Protein AF-A0A2G2VJM9-F1 (afdb_monomer)

Solvent-accessible surface area (backbone atoms only — not comparable to full-atom values): 10563 Å² total; per-residue (Å²): 134,64,78,69,59,60,57,56,51,43,74,74,66,73,58,93,76,82,76,82,88,81,82,68,81,81,69,83,77,77,74,78,86,70,93,81,87,87,82,82,76,83,79,84,82,88,81,88,81,90,80,93,76,96,69,87,82,81,70,97,69,72,61,63,49,58,53,46,23,53,50,44,25,54,51,41,47,51,48,35,57,51,55,64,32,68,66,52,46,50,55,51,52,53,51,53,46,57,51,22,70,69,40,94,67,60,34,66,61,43,41,52,47,48,71,59,45,53,63,51,49,48,59,55,50,60,67,60,48,32,64,62,51,25,40,76,66,32,41,38,69,103,59,68,45,71,43,58,84,67,71,55,75,78,82,72,83,62,77,81,81,86,123

Secondary structure (DSSP, 8-state):
--HHHHHHHHHHH-------S--------------------------------------S-SHHHHHHHHHHHHHHHHHHHHHT-HHHHHHHHHHHHHHHHH-SS-HHHHHHHHHHHHHHHHHHHTT--HHHHHHHTTSSSSS--HHHHTT------S-----

Organism: Capsicum baccatum (NCBI:txid33114)

Mean predicted aligned error: 17.93 Å

InterPro domains:
  IPR007856 Saposin-like type B, region 1 [PF05184] (68-102)
  IPR008138 Saposin B type, region 2 [PF03489] (108-140)
  IPR008139 Saposin B type domain [PS50015] (65-144)
  IPR008139 Saposin B type domain [SM00741] (67-140)
  IPR011001 Saposin-like [SSF47862] (67-141)
  IPR051428 Sphingolipid Activators and Surfactant Proteins [PTHR11480] (47-141)

Foldseek 3Di:
DDPVVVVVCCVPPVDPDDDDPPDDPPDPPPPDDDDDDDDDDDDDDDDDDDDDDDDDDDDPPPPPLVVLLVVQLVVLVVVLVCLLDPVSLVVVLVVQLVVLVPDPPCSVVSNVCSVPVSVVVSVVSNVDHSNVVCVVQQSHDPDRPVCVVVVNRDCPVDDPPPD

Sequence (163 aa):
MDSRLCLATFFILGYSWCCTARDLPAGNLIVSQTEDDNVSALQMNNNLEEGRQDHRPTVEEVDVNEKLCTLCEEYTARAVKYMANNKTQTEIIELLHKSCLKMRFYKQECTILVDLYAPLFFVEINKMGPEEFCEEFGFCGLGITSHVLSGKIELQFMPPTSY

Radius of gyration: 24.18 Å; Cα contacts (8 Å, |Δi|>4): 73; chains: 1; bounding box: 55×51×52 Å

Structure (mmCIF, N/CA/C/O backbone):
data_AF-A0A2G2VJM9-F1
#
_entry.id   AF-A0A2G2VJM9-F1
#
loop_
_atom_site.group_PDB
_atom_site.id
_atom_site.type_symbol
_atom_site.label_atom_id
_atom_site.label_alt_id
_atom_site.label_comp_id
_atom_site.label_asym_id
_atom_site.label_entity_id
_atom_site.label_seq_id
_atom_site.pdbx_PDB_ins_code
_atom_site.Cartn_x
_atom_site.Cartn_y
_atom_site.Cartn_z
_atom_site.o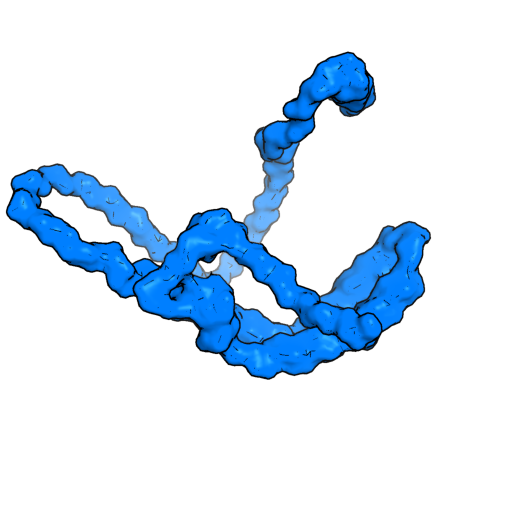ccupancy
_atom_site.B_iso_or_equiv
_atom_site.aut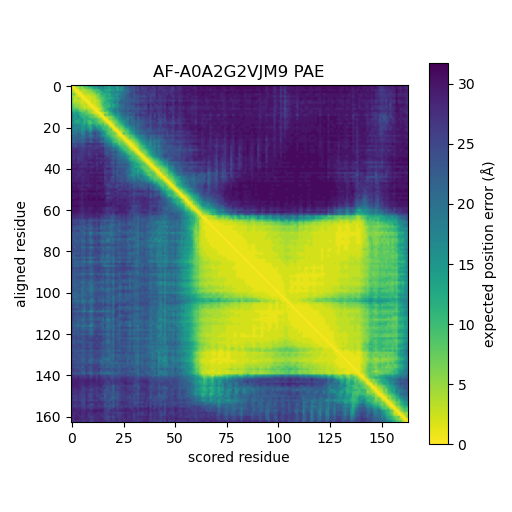h_seq_id
_atom_site.auth_comp_id
_atom_site.auth_asym_id
_atom_site.auth_atom_id
_atom_site.pdbx_PDB_model_num
ATOM 1 N N . MET A 1 1 ? -7.057 40.707 9.230 1.00 43.31 1 MET A N 1
ATOM 2 C CA . MET A 1 1 ? -8.274 40.970 8.434 1.00 43.31 1 MET A CA 1
ATOM 3 C C . MET A 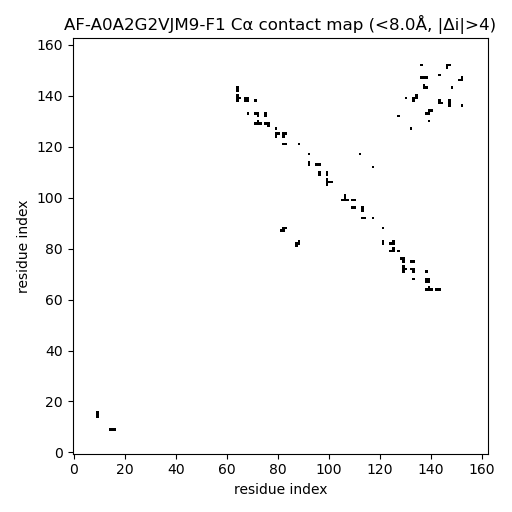1 1 ? -9.096 39.697 8.425 1.00 43.31 1 MET A C 1
ATOM 5 O O . MET A 1 1 ? -8.637 38.687 7.912 1.00 43.31 1 MET A O 1
ATOM 9 N N . ASP A 1 2 ? -10.226 39.726 9.126 1.00 45.19 2 ASP A N 1
ATOM 10 C CA . ASP A 1 2 ? -11.026 38.566 9.520 1.00 45.19 2 ASP A CA 1
ATOM 11 C C . ASP A 1 2 ? -11.606 37.752 8.356 1.00 45.19 2 ASP A C 1
ATOM 13 O O . ASP A 1 2 ? -12.249 38.288 7.456 1.00 45.19 2 ASP A O 1
ATOM 17 N N . SER A 1 3 ? -11.477 36.422 8.455 1.00 50.78 3 SER A N 1
ATOM 18 C CA . SER A 1 3 ? -11.984 35.397 7.518 1.00 50.78 3 SER A CA 1
ATOM 19 C C . SER A 1 3 ? -13.495 35.505 7.224 1.00 50.78 3 SER A C 1
ATOM 21 O O . SER A 1 3 ? -13.996 34.990 6.226 1.00 50.78 3 SER A O 1
ATOM 23 N N . ARG A 1 4 ? -14.231 36.247 8.060 1.00 57.09 4 ARG A N 1
ATOM 24 C CA . ARG A 1 4 ? -15.663 36.524 7.892 1.00 57.09 4 ARG A CA 1
ATOM 25 C C . ARG A 1 4 ? -15.956 37.540 6.787 1.00 57.09 4 ARG A C 1
ATOM 27 O O . ARG A 1 4 ? -17.018 37.461 6.177 1.00 57.09 4 ARG A O 1
ATOM 34 N N . LEU A 1 5 ? -15.018 38.441 6.491 1.00 55.12 5 LEU A N 1
ATOM 35 C CA . LEU A 1 5 ? -15.180 39.436 5.430 1.00 55.12 5 LEU A CA 1
ATOM 36 C C . LEU A 1 5 ? -15.025 38.806 4.035 1.00 55.12 5 LEU A C 1
ATOM 38 O O . LEU A 1 5 ? -15.710 39.213 3.104 1.00 55.12 5 LEU A O 1
ATOM 42 N N . CYS A 1 6 ? -14.202 37.758 3.911 1.00 56.66 6 CYS A N 1
ATOM 43 C CA . CYS A 1 6 ? -13.942 37.078 2.638 1.00 56.66 6 CYS A CA 1
ATOM 44 C C . CYS A 1 6 ? -15.125 36.238 2.135 1.00 56.66 6 CYS A C 1
ATOM 46 O O . CYS A 1 6 ? -15.350 36.155 0.933 1.00 56.66 6 CYS A O 1
ATOM 48 N N . LEU A 1 7 ? -15.910 35.631 3.033 1.00 58.09 7 LEU A N 1
ATOM 49 C CA . LEU A 1 7 ? -17.122 34.908 2.628 1.00 58.09 7 LEU A CA 1
ATOM 50 C C . LEU A 1 7 ? -18.225 35.874 2.182 1.00 58.09 7 LEU A C 1
ATOM 52 O O . LEU A 1 7 ? -18.943 35.589 1.228 1.00 58.09 7 LEU A O 1
ATOM 56 N N . ALA A 1 8 ? -18.333 37.038 2.829 1.00 55.41 8 ALA A N 1
ATOM 57 C CA . ALA A 1 8 ? -19.343 38.037 2.488 1.00 55.41 8 ALA A CA 1
ATOM 58 C C . ALA A 1 8 ? -19.110 38.655 1.098 1.00 55.41 8 ALA A C 1
ATOM 60 O O . ALA A 1 8 ? -20.065 38.887 0.360 1.00 55.41 8 ALA A O 1
ATOM 61 N N . THR A 1 9 ? -17.854 38.875 0.705 1.00 57.66 9 THR A N 1
ATOM 62 C CA . THR A 1 9 ? -17.527 39.408 -0.626 1.00 57.66 9 THR A CA 1
ATOM 63 C C . THR A 1 9 ? -17.729 38.377 -1.738 1.00 57.66 9 THR A C 1
ATOM 65 O O . THR A 1 9 ? -18.139 38.748 -2.838 1.00 57.66 9 THR A O 1
ATOM 68 N N . PHE A 1 10 ? -17.536 37.088 -1.440 1.00 59.53 10 PHE A N 1
ATOM 69 C CA . PHE A 1 10 ? -17.749 35.983 -2.381 1.00 59.53 10 PHE A CA 1
ATOM 70 C C . PHE A 1 10 ? -19.205 35.861 -2.840 1.00 59.53 10 PHE A C 1
ATOM 72 O O . PHE A 1 10 ? -19.476 35.693 -4.027 1.00 59.53 10 PHE A O 1
ATOM 79 N N . PHE A 1 11 ? -20.149 35.983 -1.903 1.00 57.91 11 PHE A N 1
ATOM 80 C CA . PHE A 1 11 ? -21.574 35.870 -2.215 1.00 57.91 11 PHE A CA 1
ATOM 81 C C . PHE A 1 11 ? -22.126 37.091 -2.956 1.00 57.91 11 PHE A C 1
ATOM 83 O O . PHE A 1 11 ? -23.077 36.951 -3.719 1.00 57.91 11 PHE A O 1
ATOM 90 N N . ILE A 1 12 ? -21.550 38.278 -2.743 1.00 62.66 12 ILE A N 1
ATOM 91 C CA . ILE A 1 12 ? -22.117 39.528 -3.265 1.00 62.66 12 ILE A CA 1
ATOM 92 C C . ILE A 1 12 ? -21.609 39.875 -4.663 1.00 62.66 12 ILE A C 1
ATOM 94 O O . ILE A 1 12 ? -22.366 40.444 -5.445 1.00 62.66 12 ILE A O 1
ATOM 98 N N . LEU A 1 13 ? -20.362 39.541 -5.005 1.00 51.69 13 LEU A N 1
ATOM 99 C CA . LEU A 1 13 ? -19.802 39.953 -6.296 1.00 51.69 13 LEU A CA 1
ATOM 100 C C . LEU A 1 13 ? -19.657 38.821 -7.316 1.00 51.69 13 LEU A C 1
ATOM 102 O O . LEU A 1 13 ? -19.303 39.105 -8.453 1.00 51.69 13 LEU A O 1
ATOM 106 N N . GLY A 1 14 ? -19.944 37.562 -6.964 1.00 61.03 14 GLY A N 1
ATOM 107 C CA . GLY A 1 14 ? -19.964 36.454 -7.931 1.00 61.03 14 GLY A CA 1
ATOM 108 C C . GLY A 1 14 ? -18.639 36.209 -8.672 1.00 61.03 14 GLY A C 1
ATOM 109 O O . GLY A 1 14 ? -18.612 35.452 -9.640 1.00 61.03 14 GLY A O 1
ATOM 110 N N . TYR A 1 15 ? -17.536 36.823 -8.236 1.00 59.62 15 TYR A N 1
ATOM 111 C CA . TYR A 1 15 ? -16.212 36.587 -8.794 1.00 59.62 15 TYR A CA 1
ATOM 112 C C . TYR A 1 15 ? -15.573 35.400 -8.082 1.00 59.62 15 TYR A C 1
ATOM 114 O O . 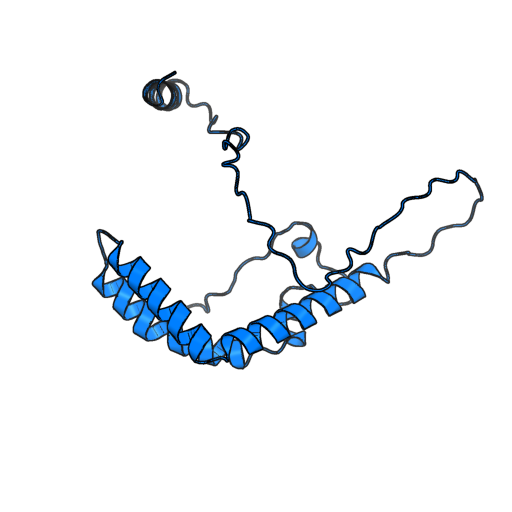TYR A 1 15 ? -15.396 35.396 -6.864 1.00 59.62 15 TYR A O 1
ATOM 122 N N . SER A 1 16 ? -15.203 34.390 -8.867 1.00 64.56 16 SER A N 1
ATOM 123 C CA . SER A 1 16 ? -14.370 33.278 -8.426 1.00 64.56 16 SER A CA 1
ATOM 124 C C . SER A 1 16 ? -12.961 33.783 -8.116 1.00 64.56 16 SER A C 1
ATOM 126 O O . SER A 1 16 ? -12.080 33.744 -8.971 1.00 64.56 16 SER A O 1
ATOM 128 N N . TRP A 1 17 ? -12.736 34.230 -6.886 1.00 63.97 17 TRP A N 1
ATOM 129 C CA . TRP A 1 17 ? -11.396 34.430 -6.342 1.00 63.97 17 TRP A CA 1
ATOM 130 C C . TRP A 1 17 ? -11.281 33.758 -4.985 1.00 63.97 17 TRP A C 1
ATOM 132 O O . TRP A 1 17 ? -11.361 34.413 -3.951 1.00 63.97 17 TRP A O 1
ATOM 142 N N . CYS A 1 18 ? -11.056 32.441 -4.989 1.00 53.16 18 CYS A N 1
ATOM 143 C CA . CYS A 1 18 ? -10.583 31.740 -3.801 1.00 53.16 18 CYS A CA 1
ATOM 144 C C . CYS A 1 18 ? -9.142 31.265 -4.019 1.00 53.16 18 CYS A C 1
ATOM 146 O O . CYS A 1 18 ? -8.896 30.318 -4.758 1.00 53.16 18 CYS A O 1
ATOM 148 N N . CYS A 1 19 ? -8.235 31.978 -3.350 1.00 47.97 19 CYS A N 1
ATOM 149 C CA . CYS A 1 19 ? -6.929 31.555 -2.843 1.00 47.97 19 CYS A CA 1
ATOM 150 C C . CYS A 1 19 ? -5.907 30.982 -3.842 1.00 47.97 19 CYS A C 1
ATOM 152 O O . CYS A 1 19 ? -5.894 29.794 -4.150 1.00 47.97 19 CYS A O 1
ATOM 154 N N . THR A 1 20 ? -4.918 31.804 -4.213 1.00 46.12 20 THR A N 1
ATOM 155 C CA . THR A 1 20 ? -3.585 31.279 -4.533 1.00 46.12 20 THR A CA 1
ATOM 156 C C . THR A 1 20 ? -2.982 30.681 -3.255 1.00 46.12 20 THR A C 1
ATOM 158 O O . THR A 1 20 ? -3.050 31.279 -2.184 1.00 46.12 20 THR A O 1
ATOM 161 N N . ALA A 1 21 ? -2.398 29.486 -3.352 1.00 45.28 21 ALA A N 1
ATOM 162 C CA . ALA A 1 21 ? -1.829 28.713 -2.241 1.00 45.28 21 ALA A CA 1
ATOM 163 C C . ALA A 1 21 ? -0.537 29.313 -1.638 1.00 45.28 21 ALA A C 1
ATOM 165 O O . ALA A 1 21 ? 0.323 28.581 -1.155 1.00 45.28 21 ALA A O 1
ATOM 166 N N . ARG A 1 22 ? -0.344 30.635 -1.717 1.00 52.84 22 ARG A N 1
ATOM 167 C CA . ARG A 1 22 ? 0.962 31.259 -1.477 1.00 52.84 22 ARG A CA 1
ATOM 168 C C . ARG A 1 22 ? 1.217 31.719 -0.041 1.00 52.84 22 ARG A C 1
ATOM 170 O O . ARG A 1 22 ? 2.322 32.160 0.234 1.00 52.84 22 ARG A O 1
ATOM 177 N N . ASP A 1 23 ? 0.270 31.527 0.871 1.00 50.22 23 ASP A N 1
ATOM 178 C CA . ASP A 1 23 ? 0.462 31.829 2.293 1.00 50.22 23 ASP A CA 1
ATOM 179 C C . ASP A 1 23 ? 0.120 30.617 3.167 1.00 50.22 23 ASP A C 1
ATOM 181 O O . ASP A 1 23 ? -0.840 30.613 3.936 1.00 50.22 23 ASP A O 1
ATOM 185 N N . LEU A 1 24 ? 0.930 29.561 3.050 1.00 41.00 24 LEU A N 1
ATOM 186 C CA . LEU A 1 24 ? 1.138 28.643 4.165 1.00 41.00 24 LEU A CA 1
ATOM 187 C C . LEU A 1 24 ? 2.382 29.148 4.912 1.00 41.00 24 LEU A C 1
ATOM 189 O O . LEU A 1 24 ? 3.452 29.199 4.298 1.00 41.00 24 LEU A O 1
ATOM 193 N N . PRO A 1 25 ? 2.303 29.538 6.199 1.00 44.84 25 PRO A N 1
ATOM 194 C CA . PRO A 1 25 ? 3.513 29.763 6.967 1.00 44.84 25 PRO A CA 1
ATOM 195 C C . PRO A 1 25 ? 4.271 28.439 6.989 1.00 44.84 25 PRO A C 1
ATOM 197 O O . PRO A 1 25 ? 3.749 27.427 7.461 1.00 44.84 25 PRO A O 1
ATOM 200 N N . ALA A 1 26 ? 5.486 28.441 6.441 1.00 49.25 26 ALA A N 1
ATOM 201 C CA . ALA A 1 26 ? 6.441 27.375 6.664 1.00 49.25 26 ALA A CA 1
ATOM 202 C C . ALA A 1 26 ? 6.646 27.275 8.180 1.00 49.25 26 ALA A C 1
ATOM 204 O O . ALA A 1 26 ? 7.383 28.053 8.784 1.00 49.25 26 ALA A O 1
ATOM 205 N N . GLY A 1 27 ? 5.921 26.360 8.820 1.00 39.22 27 GLY A N 1
ATOM 206 C CA . GLY A 1 27 ? 6.293 25.890 10.137 1.00 39.22 27 GLY A CA 1
ATOM 207 C C . GLY A 1 27 ? 7.681 25.292 9.987 1.00 39.22 27 GLY A C 1
ATOM 208 O O . GLY A 1 27 ? 7.872 24.405 9.157 1.00 39.22 27 GLY A O 1
ATOM 209 N N . ASN A 1 28 ? 8.650 25.815 10.735 1.00 44.00 28 ASN A N 1
ATOM 210 C CA . ASN A 1 28 ? 9.978 25.227 10.830 1.00 44.00 28 ASN A CA 1
ATOM 211 C C . ASN A 1 28 ? 9.834 23.762 11.259 1.00 44.00 28 ASN A C 1
ATOM 213 O O . ASN A 1 28 ? 9.709 23.471 12.449 1.00 44.00 28 ASN A O 1
ATOM 217 N N . LEU A 1 29 ? 9.877 22.835 10.302 1.00 30.77 29 LEU A N 1
ATOM 218 C CA . LEU A 1 29 ? 10.268 21.468 10.591 1.00 30.77 29 LEU A CA 1
ATOM 219 C C . LEU A 1 29 ? 11.786 21.499 10.732 1.00 30.77 29 LEU A C 1
ATOM 221 O O . LEU A 1 29 ? 12.537 21.366 9.769 1.00 30.77 29 LEU A O 1
ATOM 225 N N . ILE A 1 30 ? 12.231 21.735 11.961 1.00 35.94 30 ILE A N 1
ATOM 226 C CA . ILE A 1 30 ? 13.577 21.377 12.377 1.00 35.94 30 ILE A CA 1
ATOM 227 C C . ILE A 1 30 ? 13.557 19.847 12.435 1.00 35.94 30 ILE A C 1
ATOM 229 O O . ILE A 1 30 ? 13.173 19.258 13.442 1.00 35.94 30 ILE A O 1
ATOM 233 N N . VAL A 1 31 ? 13.867 19.192 11.316 1.00 29.97 31 VAL A N 1
ATOM 234 C CA . VAL A 1 31 ? 14.309 17.800 11.362 1.00 29.97 31 VAL A CA 1
ATOM 235 C C . VAL A 1 31 ? 15.670 17.855 12.036 1.00 29.97 31 VAL A C 1
ATOM 237 O O . VAL A 1 31 ? 16.629 18.369 11.463 1.00 29.97 31 VAL A O 1
ATOM 240 N N . SER A 1 32 ? 15.718 17.428 13.294 1.00 35.75 32 SER A N 1
ATOM 241 C CA . SER A 1 32 ? 16.954 17.277 14.047 1.00 35.75 32 SER A CA 1
ATOM 242 C C . SER A 1 32 ? 17.932 16.440 13.223 1.00 35.75 32 SER A C 1
ATOM 244 O O . SER A 1 32 ? 17.694 15.256 12.994 1.00 35.75 32 SER A O 1
ATOM 246 N N . GLN A 1 33 ? 19.018 17.062 12.766 1.00 40.78 33 GLN A N 1
ATOM 247 C CA . GLN A 1 33 ? 20.222 16.339 12.387 1.00 40.78 33 GLN A CA 1
ATOM 248 C C . GLN A 1 33 ? 20.736 15.638 13.643 1.00 40.78 33 GLN A C 1
ATOM 250 O O . GLN A 1 33 ? 21.138 16.291 14.605 1.00 40.78 33 GLN A O 1
ATOM 255 N N . THR A 1 34 ? 20.706 14.313 13.628 1.00 29.94 34 THR A N 1
ATOM 256 C CA . THR A 1 34 ? 21.634 13.492 14.399 1.00 29.94 34 THR A CA 1
ATOM 257 C C . THR A 1 34 ? 22.379 12.630 13.395 1.00 29.94 34 THR A C 1
ATOM 259 O O . THR A 1 34 ? 21.753 11.995 12.546 1.00 29.94 34 THR A O 1
ATOM 262 N N . GLU A 1 35 ? 23.702 12.718 13.468 1.00 49.47 35 GLU A N 1
ATOM 263 C CA . GLU A 1 35 ? 24.699 11.940 12.738 1.00 49.47 35 GLU A CA 1
ATOM 264 C C . GLU A 1 35 ? 24.347 10.442 12.736 1.00 49.47 35 GLU A C 1
ATOM 266 O O . GLU A 1 35 ? 24.031 9.885 13.784 1.00 49.47 35 GLU A O 1
ATOM 271 N N . ASP A 1 36 ? 24.285 9.821 11.554 1.00 34.84 36 ASP A N 1
ATOM 272 C CA . ASP A 1 36 ? 25.243 8.792 11.115 1.00 34.84 36 ASP A CA 1
ATOM 273 C C . ASP A 1 36 ? 24.832 8.199 9.740 1.00 34.84 36 ASP A C 1
ATOM 275 O O . ASP A 1 36 ? 23.667 7.905 9.475 1.00 34.84 36 ASP A O 1
ATOM 279 N N . ASP A 1 37 ? 25.845 8.059 8.877 1.00 38.47 37 ASP A N 1
ATOM 280 C CA . ASP A 1 37 ? 25.975 7.222 7.670 1.00 38.47 37 ASP A CA 1
ATOM 281 C C . ASP A 1 37 ? 25.250 7.578 6.335 1.00 38.47 37 ASP A C 1
ATOM 283 O O . ASP A 1 37 ? 24.143 7.160 6.014 1.00 38.47 37 ASP A O 1
ATOM 287 N N . ASN A 1 38 ? 26.007 8.314 5.501 1.00 42.34 38 ASN A N 1
ATOM 288 C CA . ASN A 1 38 ? 26.259 8.123 4.056 1.00 42.34 38 ASN A CA 1
ATOM 289 C C . ASN A 1 38 ? 25.132 8.110 2.991 1.00 42.34 38 ASN A C 1
ATOM 291 O O . ASN A 1 38 ? 25.084 7.229 2.137 1.00 42.34 38 ASN A O 1
ATOM 295 N N . VAL A 1 39 ? 24.387 9.205 2.828 1.00 42.16 39 VAL A N 1
ATOM 296 C CA . VAL A 1 39 ? 23.776 9.493 1.510 1.00 42.16 39 VAL A CA 1
ATOM 297 C C . VAL A 1 39 ? 24.586 10.567 0.797 1.00 42.16 39 VAL A C 1
ATOM 299 O O . VAL A 1 39 ? 24.438 11.762 1.043 1.00 42.16 39 VAL A O 1
ATOM 302 N N . SER A 1 40 ? 25.481 10.131 -0.091 1.00 43.31 40 SER A N 1
ATOM 303 C CA . SER A 1 40 ? 26.144 11.016 -1.044 1.00 43.31 40 SER A CA 1
ATOM 304 C C . SER A 1 40 ? 25.090 11.627 -1.964 1.00 43.31 40 SER A C 1
ATOM 306 O O . SER A 1 40 ? 24.535 10.957 -2.831 1.00 43.31 40 SER A O 1
ATOM 308 N N . ALA A 1 41 ? 24.818 12.915 -1.776 1.00 41.75 41 ALA A N 1
ATOM 309 C CA . ALA A 1 41 ? 24.127 13.711 -2.772 1.00 41.75 41 ALA A CA 1
ATOM 310 C C . ALA A 1 41 ? 25.002 13.760 -4.035 1.00 41.75 41 ALA A C 1
ATOM 312 O O . ALA A 1 41 ? 26.104 14.311 -4.009 1.00 41.75 41 ALA A O 1
ATOM 313 N N . LEU A 1 42 ? 24.530 13.173 -5.136 1.00 44.94 42 LEU A N 1
ATOM 314 C CA . LEU A 1 42 ? 25.110 13.435 -6.448 1.00 44.94 42 LEU A CA 1
ATOM 315 C C . LEU A 1 42 ? 24.815 14.896 -6.804 1.00 44.94 42 LEU A C 1
ATOM 317 O O . LEU A 1 42 ? 23.667 15.290 -6.998 1.00 44.94 42 LEU A O 1
ATOM 321 N N . GLN A 1 43 ? 25.871 15.705 -6.828 1.00 46.94 43 GLN A N 1
ATOM 322 C CA . GLN A 1 43 ? 25.848 17.075 -7.321 1.00 46.94 43 GLN A CA 1
ATOM 323 C C . GLN A 1 43 ? 25.728 17.054 -8.848 1.00 46.94 43 GLN A C 1
ATOM 325 O O . GLN A 1 43 ? 26.486 16.356 -9.521 1.00 46.94 43 GLN A O 1
ATOM 330 N N . MET A 1 44 ? 24.786 17.823 -9.395 1.00 55.31 44 MET A N 1
ATOM 331 C CA . MET A 1 44 ? 24.677 18.050 -10.833 1.00 55.31 44 MET A CA 1
ATOM 332 C C . MET A 1 44 ? 25.279 19.422 -11.149 1.00 55.31 44 MET A C 1
ATOM 334 O O . MET A 1 44 ? 24.758 20.456 -10.728 1.00 55.31 44 MET A O 1
ATOM 338 N N . ASN A 1 45 ? 26.408 19.423 -11.855 1.00 59.94 45 ASN A N 1
ATOM 339 C CA . ASN A 1 45 ? 27.159 20.626 -12.199 1.00 59.94 45 ASN A CA 1
ATOM 340 C C . ASN A 1 45 ? 26.807 20.999 -13.642 1.00 59.94 45 ASN A C 1
ATOM 342 O O . ASN A 1 45 ? 27.155 20.261 -14.561 1.00 59.94 45 ASN A O 1
ATOM 346 N N . ASN A 1 46 ? 26.154 22.139 -13.857 1.00 49.38 46 ASN A N 1
ATOM 347 C CA . ASN A 1 46 ? 25.947 22.673 -15.202 1.00 49.38 46 ASN A CA 1
ATOM 348 C C . ASN A 1 46 ? 27.140 23.561 -15.571 1.00 49.38 46 ASN A C 1
ATOM 350 O O . ASN A 1 46 ? 27.263 24.671 -15.056 1.00 49.38 46 ASN A O 1
ATOM 354 N N . ASN A 1 47 ? 28.012 23.074 -16.456 1.00 43.19 47 ASN A N 1
ATOM 355 C CA . ASN A 1 47 ? 28.993 23.913 -17.141 1.00 43.19 47 ASN A CA 1
ATOM 356 C C . ASN A 1 47 ? 28.388 24.375 -18.469 1.00 43.19 47 ASN A C 1
ATOM 358 O O . ASN A 1 47 ? 28.010 23.559 -19.306 1.00 43.19 47 ASN A O 1
ATOM 362 N N . LEU A 1 48 ? 28.282 25.691 -18.626 1.00 47.69 48 LEU A N 1
ATOM 363 C CA . LEU A 1 48 ? 27.897 26.364 -19.858 1.00 47.69 48 LEU A CA 1
ATOM 364 C C . LEU A 1 48 ? 29.180 26.701 -20.625 1.00 47.69 48 LEU A C 1
ATOM 366 O O . LEU A 1 48 ? 29.941 27.547 -20.164 1.00 47.69 48 LEU A O 1
ATOM 370 N N . GLU A 1 49 ? 29.399 26.085 -21.787 1.00 48.34 49 GLU A N 1
ATOM 371 C CA . GLU A 1 49 ? 30.331 26.611 -22.789 1.00 48.34 49 GLU A CA 1
ATOM 372 C C . GLU A 1 49 ? 29.638 26.753 -24.147 1.00 48.34 49 GLU A C 1
ATOM 374 O O . GLU A 1 49 ? 28.870 25.900 -24.591 1.00 48.34 49 GLU A O 1
ATOM 379 N N . GLU A 1 50 ? 29.886 27.902 -24.767 1.00 47.03 50 GLU A N 1
ATOM 380 C CA . GLU A 1 50 ? 29.223 28.432 -25.951 1.00 47.03 50 GLU A CA 1
ATOM 381 C C . GLU A 1 50 ? 30.063 28.095 -27.195 1.00 47.03 50 GLU A C 1
ATOM 383 O O . GLU A 1 50 ? 31.218 28.504 -27.306 1.00 47.03 50 GLU A O 1
ATOM 388 N N . GLY A 1 51 ? 29.500 27.342 -28.145 1.00 30.70 51 GLY A N 1
ATOM 389 C CA . GLY A 1 51 ? 30.187 26.955 -29.380 1.00 30.70 51 GLY A CA 1
ATOM 390 C C . GLY A 1 51 ? 29.211 26.531 -30.477 1.00 30.70 51 GLY A C 1
ATOM 391 O O . GLY A 1 51 ? 28.494 25.545 -30.350 1.00 30.70 51 GLY A O 1
ATOM 392 N N . ARG A 1 52 ? 29.167 27.295 -31.574 1.00 52.62 52 ARG A N 1
ATOM 393 C CA . ARG A 1 52 ? 28.294 27.063 -32.733 1.00 52.62 52 ARG A CA 1
ATOM 394 C C . ARG A 1 52 ? 28.941 26.085 -33.715 1.00 52.62 52 ARG A C 1
ATOM 396 O O . ARG A 1 52 ? 29.911 26.460 -34.368 1.00 52.62 52 ARG A O 1
ATOM 403 N N . GLN A 1 53 ? 28.336 24.915 -33.926 1.00 38.66 53 GLN A N 1
ATOM 404 C CA . GLN A 1 53 ? 28.522 24.130 -35.149 1.00 38.66 53 GLN A CA 1
ATOM 405 C C . GLN A 1 53 ? 27.240 23.392 -35.559 1.0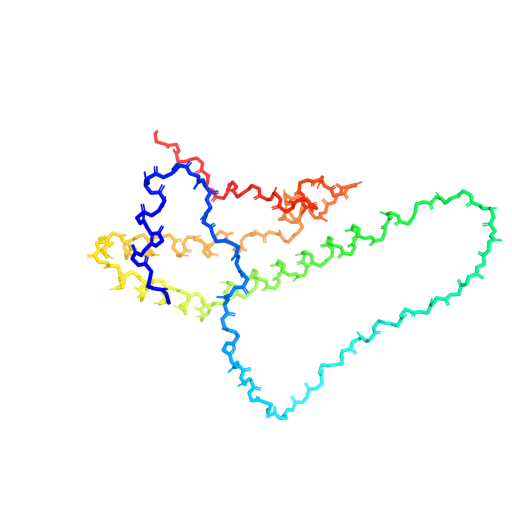0 38.66 53 GLN A C 1
ATOM 407 O O . GLN A 1 53 ? 26.554 22.762 -34.764 1.00 38.66 53 GLN A O 1
ATOM 412 N N . ASP A 1 54 ? 26.933 23.565 -36.839 1.00 48.62 54 ASP A N 1
ATOM 413 C CA . ASP A 1 54 ? 25.804 23.079 -37.623 1.00 48.62 54 ASP A CA 1
ATOM 414 C C . ASP A 1 54 ? 25.878 21.556 -37.812 1.00 48.62 54 ASP A C 1
ATOM 416 O O . ASP A 1 54 ? 26.698 21.090 -38.594 1.00 48.62 54 ASP A O 1
ATOM 420 N N . HIS A 1 55 ? 25.063 20.790 -37.077 1.00 41.03 55 HIS A N 1
ATOM 421 C CA . HIS A 1 55 ? 24.700 19.389 -37.339 1.00 41.03 55 HIS A CA 1
ATOM 422 C C . HIS A 1 55 ? 23.246 19.184 -36.879 1.00 41.03 55 HIS A C 1
ATOM 424 O O . HIS A 1 55 ? 22.883 19.513 -35.751 1.00 41.03 55 HIS A O 1
ATOM 430 N N . ARG A 1 56 ? 22.399 18.648 -37.763 1.00 52.28 56 ARG A N 1
ATOM 431 C CA . ARG A 1 56 ? 21.007 18.258 -37.488 1.00 52.28 56 ARG A CA 1
ATOM 432 C C . ARG A 1 56 ? 20.964 17.306 -36.277 1.00 52.28 56 ARG A C 1
ATOM 434 O O . ARG A 1 56 ? 21.517 16.214 -36.398 1.00 52.28 56 ARG A O 1
ATOM 441 N N . PRO A 1 57 ? 20.309 17.647 -35.152 1.00 43.50 57 PRO A N 1
ATOM 442 C CA . PRO A 1 57 ? 20.265 16.745 -34.015 1.00 43.50 57 PRO A CA 1
ATOM 443 C C . PRO A 1 57 ? 19.278 15.619 -34.323 1.00 43.50 57 PRO A C 1
ATOM 445 O O . PRO A 1 57 ? 18.071 15.833 -34.443 1.00 43.50 57 PRO A O 1
ATOM 448 N N . THR A 1 58 ? 19.789 14.403 -34.479 1.00 41.50 58 THR A N 1
ATOM 449 C CA . THR A 1 58 ? 18.988 13.205 -34.248 1.00 41.50 58 THR A CA 1
ATOM 450 C C . THR A 1 58 ? 18.962 12.955 -32.743 1.00 41.50 58 THR A C 1
ATOM 452 O O . THR A 1 58 ? 19.922 12.430 -32.197 1.00 41.50 58 THR A O 1
ATOM 455 N N . VAL A 1 59 ? 17.855 13.353 -32.112 1.00 48.72 59 VAL A N 1
ATOM 456 C CA . VAL A 1 59 ? 17.191 12.611 -31.028 1.00 48.72 59 VAL A CA 1
ATOM 457 C C . VAL A 1 59 ? 18.079 12.268 -29.809 1.00 48.72 59 VAL A C 1
ATOM 459 O O . VAL A 1 59 ? 18.525 11.137 -29.658 1.00 48.72 59 VAL A O 1
ATOM 462 N N . GLU A 1 60 ? 18.210 13.205 -28.861 1.00 50.94 60 GLU A N 1
ATOM 463 C CA . GLU A 1 60 ? 18.381 12.890 -27.422 1.00 50.94 60 GLU A CA 1
ATOM 464 C C . GLU A 1 60 ? 17.013 12.562 -26.782 1.00 50.94 60 GLU A C 1
ATOM 466 O O . GLU A 1 60 ? 16.611 13.115 -25.765 1.00 50.94 60 GLU A O 1
ATOM 471 N N . GLU A 1 61 ? 16.234 11.689 -27.416 1.00 52.94 61 GLU A N 1
ATOM 472 C CA . GLU A 1 61 ? 14.892 11.300 -26.947 1.00 52.94 61 GLU A CA 1
ATOM 473 C C . GLU A 1 61 ? 14.848 9.829 -26.495 1.00 52.94 61 GLU A C 1
ATOM 475 O O . GLU A 1 61 ? 13.817 9.343 -26.045 1.00 52.94 61 GLU A O 1
ATOM 480 N N . VAL A 1 62 ? 15.979 9.114 -26.574 1.00 56.09 62 VAL A N 1
ATOM 481 C CA . VAL A 1 62 ? 16.054 7.674 -26.265 1.00 56.09 62 VAL A CA 1
ATOM 482 C C . VAL A 1 62 ? 16.451 7.384 -24.808 1.00 56.09 62 VAL A C 1
ATOM 484 O O . VAL A 1 62 ? 16.248 6.276 -24.339 1.00 56.09 62 VAL A O 1
ATOM 487 N N . ASP A 1 63 ? 16.912 8.361 -24.028 1.00 64.31 63 ASP A N 1
ATOM 488 C CA . ASP A 1 63 ? 17.465 8.090 -22.685 1.00 64.31 63 ASP A CA 1
ATOM 489 C C . ASP A 1 63 ? 16.495 8.386 -21.517 1.00 64.31 63 ASP A C 1
ATOM 491 O O . ASP A 1 63 ? 16.557 7.758 -20.461 1.00 64.31 63 ASP A O 1
ATOM 495 N N . VAL A 1 64 ? 15.540 9.307 -21.687 1.00 73.50 64 VAL A N 1
ATOM 496 C CA . VAL A 1 64 ? 14.639 9.720 -20.589 1.00 73.50 64 VAL A CA 1
ATOM 497 C C . VAL A 1 64 ? 13.562 8.671 -20.304 1.00 73.50 64 VAL A C 1
ATOM 499 O O . VAL A 1 64 ? 13.235 8.413 -19.147 1.00 73.50 64 VAL A O 1
ATOM 502 N N . ASN A 1 65 ? 13.022 8.051 -21.351 1.00 76.19 65 ASN A N 1
ATOM 503 C CA . ASN A 1 65 ? 11.959 7.059 -21.232 1.00 76.19 65 ASN A CA 1
ATOM 504 C C . ASN A 1 65 ? 12.447 5.763 -20.567 1.00 76.19 65 ASN A C 1
ATOM 506 O O . ASN A 1 65 ? 11.797 5.253 -19.660 1.00 76.19 65 ASN A O 1
ATOM 510 N N . GLU A 1 66 ? 13.633 5.281 -20.942 1.00 85.19 66 GLU A N 1
ATOM 511 C CA . GLU A 1 66 ? 14.244 4.096 -20.328 1.00 85.19 66 GLU A CA 1
ATOM 512 C C . GLU A 1 66 ? 14.556 4.329 -18.840 1.00 85.19 66 GLU A C 1
ATOM 514 O O . GLU A 1 66 ? 14.270 3.480 -17.991 1.00 85.19 66 GLU A O 1
ATOM 519 N N . LYS A 1 67 ? 15.046 5.527 -18.491 1.00 89.31 67 LYS A N 1
ATOM 520 C CA . LYS A 1 67 ? 15.279 5.924 -17.095 1.00 89.31 67 LYS A CA 1
ATOM 521 C C . LYS A 1 67 ? 13.990 6.020 -16.281 1.00 89.31 67 LYS A C 1
ATOM 523 O O . LYS A 1 67 ? 13.967 5.570 -15.138 1.00 89.31 67 LYS A O 1
ATOM 528 N N . LEU A 1 68 ? 12.923 6.594 -16.838 1.00 89.69 68 LEU A N 1
ATOM 529 C CA . LEU A 1 68 ? 11.633 6.710 -16.149 1.00 89.69 68 LEU A CA 1
ATOM 530 C C . LEU A 1 68 ? 10.951 5.353 -15.964 1.00 89.69 68 LEU A C 1
ATOM 532 O O . LEU A 1 68 ? 10.429 5.100 -14.879 1.00 89.69 68 LEU A O 1
ATOM 536 N N . CYS A 1 69 ? 11.023 4.478 -16.967 1.00 92.94 69 CYS A N 1
ATOM 537 C CA . CYS A 1 69 ? 10.559 3.099 -16.863 1.00 92.94 69 CYS A CA 1
ATOM 538 C C . CYS A 1 69 ? 11.304 2.358 -15.743 1.00 92.94 69 CYS A C 1
ATOM 540 O O . CYS A 1 69 ? 10.679 1.884 -14.796 1.00 92.94 69 CYS A O 1
ATOM 542 N N . THR A 1 70 ? 12.642 2.392 -15.761 1.00 94.88 70 THR A N 1
ATOM 543 C CA . THR A 1 70 ? 13.482 1.749 -14.735 1.00 94.88 70 THR A CA 1
ATOM 544 C C . THR A 1 70 ? 13.152 2.248 -13.326 1.00 94.88 70 THR A C 1
ATOM 546 O O . THR A 1 70 ? 13.013 1.459 -12.391 1.00 94.88 70 THR A O 1
ATOM 549 N N . LEU A 1 71 ? 12.996 3.566 -13.154 1.00 94.94 71 LEU A N 1
ATOM 550 C CA . LEU A 1 71 ? 12.614 4.140 -11.864 1.00 94.94 71 LEU A CA 1
ATOM 551 C C . LEU A 1 71 ? 11.222 3.666 -11.440 1.00 94.94 71 LEU A C 1
ATOM 553 O O . LEU A 1 71 ? 11.050 3.257 -10.292 1.00 94.94 71 LEU A O 1
ATOM 557 N N . CYS A 1 72 ? 10.238 3.704 -12.342 1.00 95.50 72 CYS A N 1
ATOM 558 C CA . CYS A 1 72 ? 8.888 3.232 -12.053 1.00 95.50 72 CYS A CA 1
ATOM 559 C C . CYS A 1 72 ? 8.904 1.782 -11.558 1.00 95.50 72 CYS A C 1
ATOM 561 O O . CYS A 1 72 ? 8.317 1.487 -10.514 1.00 95.50 72 CYS A O 1
ATOM 563 N N . GLU A 1 73 ? 9.617 0.893 -12.248 1.00 96.44 73 GLU A N 1
ATOM 564 C CA . GLU A 1 73 ? 9.695 -0.519 -11.881 1.00 96.44 73 GLU A CA 1
ATOM 565 C C . GLU A 1 73 ? 10.380 -0.712 -10.525 1.00 96.44 73 GLU A C 1
ATOM 567 O O . GLU A 1 73 ? 9.874 -1.439 -9.667 1.00 96.44 73 GLU A O 1
ATOM 572 N N . GLU A 1 74 ? 11.491 -0.013 -10.272 1.00 97.44 74 GLU A N 1
ATOM 573 C CA . GLU A 1 74 ? 12.210 -0.091 -8.999 1.00 97.44 74 GLU A CA 1
ATOM 574 C C . GLU A 1 74 ? 11.335 0.386 -7.827 1.00 97.44 74 GLU A C 1
ATOM 576 O O . GLU A 1 74 ? 11.295 -0.236 -6.757 1.00 97.44 74 GLU A O 1
ATOM 581 N N . TYR A 1 75 ? 10.613 1.495 -8.003 1.00 96.94 75 TYR A N 1
ATOM 582 C CA . TYR A 1 75 ? 9.703 2.009 -6.982 1.00 96.94 75 TYR A CA 1
ATOM 583 C C . TYR A 1 75 ? 8.504 1.092 -6.770 1.00 96.94 75 TYR A C 1
ATOM 585 O O . TYR A 1 75 ? 8.175 0.809 -5.616 1.00 96.94 75 TYR A O 1
ATOM 593 N N . THR A 1 76 ? 7.900 0.581 -7.840 1.00 96.56 76 THR A N 1
ATOM 594 C CA . THR A 1 76 ? 6.772 -0.351 -7.753 1.00 96.56 76 THR A CA 1
ATOM 595 C C . THR A 1 76 ? 7.193 -1.641 -7.057 1.00 96.56 76 THR A C 1
ATOM 597 O O . THR A 1 76 ? 6.539 -2.061 -6.104 1.00 96.56 76 THR A O 1
ATOM 600 N N . ALA A 1 77 ? 8.347 -2.215 -7.407 1.00 97.19 77 ALA A N 1
ATOM 601 C CA . ALA A 1 77 ? 8.882 -3.404 -6.746 1.00 97.19 77 ALA A CA 1
ATOM 602 C C . ALA A 1 77 ? 9.114 -3.179 -5.242 1.00 97.19 77 ALA A C 1
ATOM 604 O O . ALA A 1 77 ? 8.751 -4.018 -4.409 1.00 97.19 77 ALA A O 1
ATOM 605 N N . ARG A 1 78 ? 9.687 -2.025 -4.868 1.00 97.44 78 ARG A N 1
ATOM 606 C CA . ARG A 1 78 ? 9.862 -1.650 -3.456 1.00 97.44 78 ARG A CA 1
ATOM 607 C C . ARG A 1 78 ? 8.526 -1.479 -2.742 1.00 97.44 78 ARG A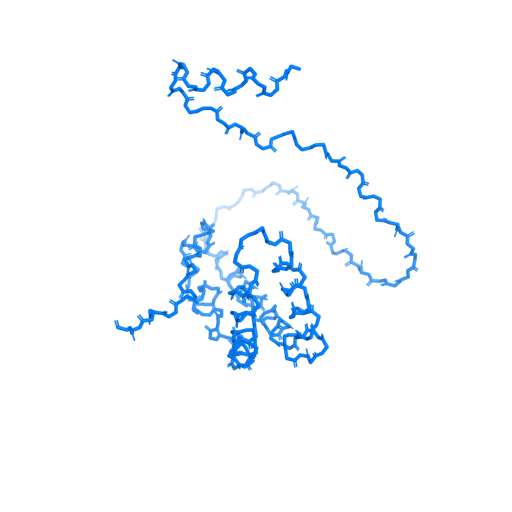 C 1
ATOM 609 O O . ARG A 1 78 ? 8.385 -1.968 -1.622 1.00 97.44 78 ARG A O 1
ATOM 616 N N . ALA A 1 79 ? 7.562 -0.818 -3.376 1.00 96.56 79 ALA A N 1
ATOM 617 C CA . ALA A 1 79 ? 6.241 -0.574 -2.814 1.00 96.56 79 ALA A CA 1
ATOM 618 C C . ALA A 1 79 ? 5.485 -1.887 -2.576 1.00 96.56 79 ALA A C 1
ATOM 620 O O . ALA A 1 79 ? 5.036 -2.124 -1.457 1.00 96.56 79 ALA A O 1
ATOM 621 N N . VAL A 1 80 ? 5.426 -2.778 -3.570 1.00 96.38 80 VAL A N 1
ATOM 622 C CA . VAL A 1 80 ? 4.786 -4.098 -3.450 1.00 96.38 80 VAL A CA 1
ATOM 623 C C . VAL A 1 80 ? 5.441 -4.913 -2.333 1.00 96.38 80 VAL A C 1
ATOM 625 O O . VAL A 1 80 ? 4.757 -5.417 -1.445 1.00 96.38 80 VAL A O 1
ATOM 628 N N . LYS A 1 81 ? 6.778 -4.960 -2.280 1.00 96.81 81 LYS A N 1
ATOM 629 C CA . LYS A 1 81 ? 7.502 -5.646 -1.196 1.00 96.81 81 LYS A CA 1
ATOM 630 C C . LYS A 1 81 ? 7.197 -5.057 0.184 1.00 96.81 81 LYS A C 1
ATOM 632 O O . LYS A 1 81 ? 7.090 -5.797 1.161 1.00 96.81 81 LYS A O 1
ATOM 637 N N . TYR A 1 82 ? 7.088 -3.735 0.283 1.00 96.62 82 TYR A N 1
ATOM 638 C CA . TYR A 1 82 ? 6.744 -3.058 1.529 1.00 96.62 82 TYR A CA 1
ATOM 639 C C . TYR A 1 82 ? 5.299 -3.361 1.958 1.00 96.62 82 TYR A C 1
ATOM 641 O O . TYR A 1 82 ? 5.064 -3.626 3.137 1.00 96.62 82 TYR A O 1
ATOM 649 N N . MET A 1 83 ? 4.360 -3.408 1.007 1.00 96.75 83 MET A N 1
ATOM 650 C CA . MET A 1 83 ? 2.949 -3.758 1.227 1.00 96.75 83 MET A CA 1
ATOM 651 C C . MET A 1 83 ? 2.744 -5.245 1.558 1.00 96.75 83 MET A C 1
ATOM 653 O O . MET A 1 83 ? 1.814 -5.587 2.284 1.00 96.75 83 MET A O 1
ATOM 657 N N . ALA A 1 84 ? 3.640 -6.135 1.124 1.00 95.94 84 ALA A N 1
ATOM 658 C CA . ALA A 1 84 ? 3.629 -7.553 1.490 1.00 95.94 84 ALA A CA 1
ATOM 659 C C . ALA A 1 84 ? 4.004 -7.814 2.962 1.00 95.94 84 ALA A C 1
ATOM 661 O O . ALA A 1 84 ? 3.782 -8.907 3.485 1.00 95.94 84 ALA A O 1
ATOM 662 N N . ASN A 1 85 ? 4.595 -6.836 3.651 1.00 97.62 85 ASN A N 1
ATOM 663 C CA . ASN A 1 85 ? 5.018 -7.001 5.033 1.00 97.62 85 ASN A CA 1
ATOM 664 C C . ASN A 1 85 ? 3.820 -6.934 6.002 1.00 97.62 85 ASN A C 1
ATOM 666 O O . ASN A 1 85 ? 3.166 -5.902 6.122 1.00 97.62 85 ASN A O 1
ATOM 670 N N . ASN A 1 86 ? 3.587 -8.003 6.773 1.00 97.81 86 ASN A N 1
ATOM 671 C CA . ASN A 1 86 ? 2.481 -8.081 7.743 1.00 97.81 86 ASN A CA 1
ATOM 672 C C . ASN A 1 86 ? 2.463 -6.935 8.773 1.00 97.81 86 ASN A C 1
ATOM 674 O O . ASN A 1 86 ? 1.388 -6.511 9.201 1.00 97.81 86 ASN A O 1
ATOM 678 N N . LYS A 1 87 ? 3.634 -6.423 9.179 1.00 98.06 87 LYS A N 1
ATOM 679 C CA . LYS A 1 87 ? 3.721 -5.289 10.108 1.00 98.06 87 LYS A CA 1
ATOM 680 C C . LYS A 1 87 ? 3.217 -4.014 9.433 1.00 98.06 87 LYS A C 1
ATOM 682 O O . LYS A 1 87 ? 2.365 -3.347 10.005 1.00 98.06 87 LYS A O 1
ATOM 687 N N . THR A 1 88 ? 3.665 -3.737 8.206 1.00 97.81 88 THR A N 1
ATOM 688 C CA . THR A 1 88 ? 3.162 -2.616 7.395 1.00 97.81 88 THR A CA 1
ATOM 689 C C . THR A 1 88 ? 1.644 -2.685 7.234 1.00 97.81 88 THR A C 1
ATOM 691 O O . THR A 1 88 ? 0.953 -1.699 7.477 1.00 97.81 88 THR A O 1
ATOM 694 N N . GLN A 1 89 ? 1.106 -3.855 6.872 1.00 98.06 89 GLN A N 1
ATOM 695 C CA . GLN A 1 89 ? -0.340 -4.040 6.696 1.00 98.06 89 GLN A CA 1
ATOM 696 C C . GLN A 1 89 ? -1.114 -3.734 7.980 1.00 98.06 89 GLN A C 1
ATOM 698 O O . GLN A 1 89 ? -2.100 -2.998 7.953 1.00 98.06 89 GLN A O 1
ATOM 703 N N . THR A 1 90 ? -0.629 -4.251 9.111 1.00 98.31 90 THR A N 1
ATOM 704 C CA . THR A 1 90 ? -1.222 -4.001 10.431 1.00 98.31 90 THR A CA 1
ATOM 705 C C . THR A 1 90 ? -1.206 -2.509 10.767 1.00 98.31 90 THR A C 1
ATOM 707 O O . THR A 1 90 ? -2.238 -1.955 11.138 1.00 98.31 90 THR A O 1
ATOM 710 N N . GLU A 1 91 ? -0.072 -1.830 10.575 1.00 98.38 91 GLU A N 1
ATOM 711 C CA . GLU A 1 91 ? 0.063 -0.394 10.850 1.00 98.38 91 GLU A CA 1
ATOM 712 C C . GLU A 1 91 ? -0.886 0.454 9.986 1.00 98.38 91 GLU A C 1
ATOM 714 O O . GLU A 1 91 ? -1.517 1.387 10.494 1.00 98.38 91 GLU A O 1
ATOM 719 N N . ILE A 1 92 ? -1.043 0.112 8.702 1.00 98.25 92 ILE A N 1
ATOM 720 C CA . ILE A 1 92 ? -1.981 0.786 7.793 1.00 98.25 92 ILE A CA 1
ATOM 721 C C . ILE A 1 92 ? -3.430 0.565 8.242 1.00 98.25 92 ILE A C 1
ATOM 723 O O . ILE A 1 92 ? -4.186 1.533 8.334 1.00 98.25 92 ILE A O 1
ATOM 727 N N . ILE A 1 93 ? -3.827 -0.672 8.557 1.00 98.38 93 ILE A N 1
ATOM 728 C CA . ILE A 1 93 ? -5.192 -0.983 9.015 1.00 98.38 93 ILE A CA 1
ATOM 729 C C . ILE A 1 93 ? -5.507 -0.230 10.308 1.00 98.38 93 ILE A C 1
ATOM 731 O O . ILE A 1 93 ? -6.551 0.416 10.410 1.00 98.38 93 ILE A O 1
ATOM 735 N N . GLU A 1 94 ? -4.585 -0.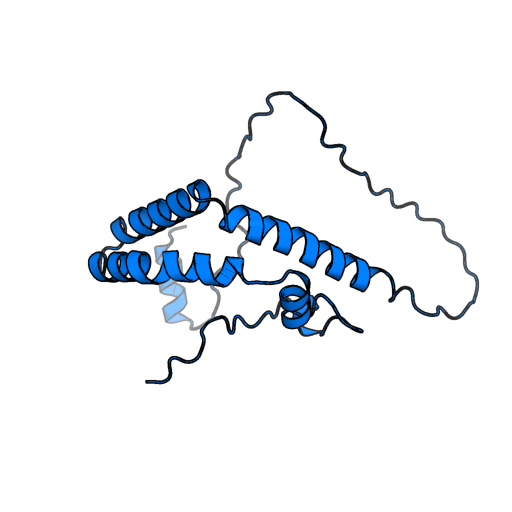221 11.271 1.00 98.38 94 GLU A N 1
ATOM 736 C CA . GLU A 1 94 ? -4.759 0.541 12.506 1.00 98.38 94 GLU A CA 1
ATOM 737 C C . GLU A 1 94 ? -4.918 2.043 12.244 1.00 98.38 94 GLU A C 1
ATOM 739 O O . GLU A 1 94 ? -5.726 2.712 12.898 1.00 98.38 94 GLU A O 1
ATOM 744 N N . LEU A 1 95 ? -4.149 2.601 11.304 1.00 98.38 95 LEU A N 1
ATOM 745 C CA . LEU A 1 95 ? -4.259 4.007 10.924 1.00 98.38 95 LEU A CA 1
ATOM 746 C C . LEU A 1 95 ? -5.616 4.313 10.272 1.00 98.38 95 LEU A C 1
ATOM 748 O O . LEU A 1 95 ? -6.228 5.345 10.576 1.00 98.38 95 LEU A O 1
ATOM 752 N N . LEU A 1 96 ? -6.111 3.417 9.418 1.00 98.31 96 LEU A N 1
ATOM 753 C CA . LEU A 1 96 ? -7.432 3.523 8.802 1.00 98.31 96 LEU A CA 1
ATOM 754 C C . LEU A 1 96 ? -8.540 3.449 9.858 1.00 98.31 96 LEU A C 1
ATOM 756 O O . LEU A 1 96 ? -9.409 4.322 9.891 1.00 98.31 96 LEU A O 1
ATOM 760 N N . HIS A 1 97 ? -8.468 2.509 10.802 1.00 98.50 97 HIS A N 1
ATOM 761 C CA . HIS A 1 97 ? -9.412 2.442 11.920 1.00 98.50 97 HIS A CA 1
ATOM 762 C C . HIS A 1 97 ? -9.378 3.705 12.774 1.00 98.50 97 HIS A C 1
ATOM 764 O O . HIS A 1 97 ? -10.430 4.288 13.034 1.00 98.50 97 HIS A O 1
ATOM 770 N N . LYS A 1 98 ? -8.190 4.194 13.156 1.00 98.12 98 LYS A N 1
ATOM 771 C CA . LYS A 1 98 ? -8.033 5.469 13.884 1.00 98.12 98 LYS A CA 1
ATOM 772 C C . LYS A 1 98 ? -8.666 6.636 13.125 1.00 98.12 98 LYS A C 1
ATOM 774 O O . LYS A 1 98 ? -9.203 7.548 13.753 1.00 98.12 98 LYS A O 1
ATOM 779 N N . SER A 1 99 ? -8.627 6.609 11.796 1.00 97.25 99 SER A N 1
ATOM 780 C CA . SER A 1 99 ? -9.277 7.610 10.949 1.00 97.25 99 SER A CA 1
ATOM 781 C C . SER A 1 99 ? -10.802 7.464 10.968 1.00 97.25 99 SER A C 1
ATOM 783 O O . SER A 1 99 ? -11.489 8.466 11.170 1.00 97.25 99 SER A O 1
ATOM 785 N N . CYS A 1 100 ? -11.339 6.241 10.898 1.00 98.00 100 CYS A N 1
ATOM 786 C CA . CYS A 1 100 ? -12.772 5.978 11.085 1.00 98.00 100 CYS A CA 1
ATOM 787 C C . CYS A 1 100 ? -13.278 6.484 12.445 1.00 98.00 100 CYS A C 1
ATOM 789 O O . CYS A 1 100 ? -14.346 7.089 12.522 1.00 98.00 100 CYS A O 1
ATOM 791 N N . LEU A 1 101 ? -12.497 6.319 13.523 1.00 96.25 101 LEU A N 1
ATOM 792 C CA . LEU A 1 101 ? -12.869 6.808 14.859 1.00 96.25 101 LEU A CA 1
ATOM 793 C C . LEU A 1 101 ? -13.035 8.336 14.923 1.00 96.25 101 LEU A C 1
ATOM 795 O O . LEU A 1 101 ? -13.774 8.824 15.778 1.00 96.25 101 LEU A O 1
ATOM 799 N N . LYS A 1 102 ? -12.351 9.086 14.049 1.00 96.50 102 LYS A N 1
ATOM 800 C CA . LYS A 1 102 ? -12.448 10.552 13.964 1.00 96.50 102 LYS A CA 1
ATOM 801 C C . LYS A 1 102 ? -13.665 11.021 13.161 1.00 96.50 102 LYS A C 1
ATOM 803 O O . LYS A 1 102 ? -13.989 12.209 13.204 1.00 96.50 102 LYS A O 1
ATOM 808 N N . MET A 1 103 ? -14.335 10.128 12.431 1.00 94.81 103 MET A N 1
ATOM 809 C CA . MET A 1 103 ? -15.523 10.482 11.663 1.00 94.81 103 MET A CA 1
ATOM 810 C C . MET A 1 103 ? -16.714 10.729 12.596 1.00 94.81 103 MET A C 1
ATOM 812 O O . MET A 1 103 ? -17.020 9.922 13.472 1.00 94.81 103 MET A O 1
ATOM 816 N N . ARG A 1 104 ? -17.401 11.864 12.404 1.00 92.19 104 ARG A N 1
ATOM 817 C CA . ARG A 1 104 ? -18.598 12.221 13.191 1.00 92.19 104 ARG A CA 1
ATOM 818 C C . ARG A 1 104 ? -19.812 11.364 12.837 1.00 92.19 104 ARG A C 1
ATOM 820 O O . ARG A 1 104 ? -20.613 11.051 13.709 1.00 92.19 104 ARG A O 1
ATOM 827 N N . PHE A 1 105 ? -19.930 11.008 11.563 1.00 92.44 105 PHE A N 1
ATOM 828 C CA . PHE A 1 105 ? -20.971 10.154 11.000 1.00 92.44 105 PHE A CA 1
ATOM 829 C C . PHE A 1 105 ? -20.286 8.986 10.280 1.00 92.44 105 PHE A C 1
ATOM 831 O O . PHE A 1 105 ? -19.147 9.140 9.845 1.00 92.44 105 PHE A O 1
ATOM 838 N N . TYR A 1 106 ? -20.955 7.837 10.163 1.00 94.31 106 TYR A N 1
ATOM 839 C CA . TYR A 1 106 ? -20.459 6.643 9.455 1.00 94.31 106 TYR A CA 1
ATOM 840 C C . TYR A 1 106 ? -19.249 5.928 10.062 1.00 94.31 106 TYR A C 1
ATOM 842 O O . TYR A 1 106 ? -18.545 5.193 9.375 1.00 94.31 106 TYR A O 1
ATOM 850 N N . LYS A 1 107 ? -18.978 6.124 11.355 1.00 97.50 107 LYS A N 1
ATOM 851 C CA . LYS A 1 107 ? -17.864 5.452 12.038 1.00 97.50 107 LYS A CA 1
ATOM 852 C C . LYS A 1 107 ? -17.918 3.930 11.853 1.00 97.50 107 LYS A C 1
ATOM 854 O O . LYS A 1 107 ? -16.893 3.317 11.577 1.00 97.50 107 LYS A O 1
ATOM 859 N N . GLN A 1 108 ? -19.103 3.341 12.014 1.00 97.06 108 GLN A N 1
ATOM 860 C CA . GLN A 1 108 ? -19.288 1.895 11.942 1.00 97.06 108 GLN A CA 1
ATOM 861 C C . GLN A 1 108 ? -19.162 1.386 10.505 1.00 97.06 108 GLN A C 1
ATOM 863 O O . GLN A 1 108 ? -18.445 0.423 10.261 1.00 97.06 108 GLN A O 1
ATOM 868 N N . GLU A 1 109 ? -19.794 2.064 9.553 1.00 97.75 109 GLU A N 1
ATOM 869 C CA . GLU A 1 109 ? -19.710 1.763 8.128 1.00 97.75 109 GLU A CA 1
ATOM 870 C C . GLU A 1 109 ? -18.267 1.883 7.628 1.00 97.75 109 GLU A C 1
ATOM 872 O O . GLU A 1 109 ? -17.788 0.994 6.934 1.00 97.75 109 GLU A O 1
ATOM 877 N N . CYS A 1 110 ? -17.534 2.919 8.048 1.00 98.44 110 CYS A N 1
ATOM 878 C CA . CYS A 1 110 ? -16.109 3.069 7.756 1.00 98.44 110 CYS A CA 1
ATOM 879 C C . CYS A 1 110 ? -15.301 1.882 8.286 1.00 98.44 110 CYS A C 1
ATOM 881 O O . CYS A 1 110 ? -14.530 1.295 7.533 1.00 98.44 110 CYS A O 1
ATOM 883 N N . THR A 1 111 ? -15.492 1.492 9.552 1.00 98.19 111 THR A N 1
ATOM 884 C CA . THR A 1 111 ? -14.792 0.333 10.126 1.00 98.19 111 THR A CA 1
ATOM 885 C C . THR A 1 111 ? -15.092 -0.948 9.348 1.00 98.19 111 THR A C 1
ATOM 887 O O . THR A 1 111 ? -14.155 -1.657 9.001 1.00 98.19 111 THR A O 1
ATOM 890 N N . ILE A 1 112 ? -16.356 -1.192 8.983 1.00 97.94 112 ILE A N 1
ATOM 891 C CA . ILE A 1 112 ? -16.751 -2.350 8.163 1.00 97.94 112 ILE A CA 1
ATOM 892 C C . ILE A 1 112 ? -16.033 -2.336 6.808 1.00 97.94 112 ILE A C 1
ATOM 894 O O . ILE A 1 112 ? -15.540 -3.370 6.361 1.00 97.94 112 ILE A O 1
ATOM 898 N N . LEU A 1 113 ? -15.950 -1.175 6.152 1.00 97.88 113 LEU A N 1
ATOM 899 C CA . LEU A 1 113 ? -15.242 -1.049 4.879 1.00 97.88 113 LEU A CA 1
ATOM 900 C C . LEU A 1 113 ? -13.744 -1.317 5.032 1.00 97.88 113 LEU A C 1
ATOM 902 O O . LEU A 1 113 ? -13.173 -1.995 4.185 1.00 97.88 113 LEU A O 1
ATOM 906 N N . VAL A 1 114 ? -13.107 -0.826 6.097 1.00 98.31 114 VAL A N 1
ATOM 907 C CA . VAL A 1 114 ? -11.686 -1.103 6.357 1.00 98.31 114 VAL A CA 1
ATOM 908 C C . VAL A 1 114 ? -11.461 -2.596 6.579 1.00 98.31 114 VAL A C 1
ATOM 910 O O . VAL A 1 114 ? -10.576 -3.166 5.946 1.00 98.31 114 VAL A O 1
ATOM 913 N N . ASP A 1 115 ? -12.284 -3.235 7.411 1.00 98.00 115 ASP A N 1
ATOM 914 C CA . ASP A 1 115 ? -12.166 -4.663 7.728 1.00 98.00 115 ASP A CA 1
ATOM 915 C C . ASP A 1 115 ? -12.365 -5.550 6.493 1.00 98.00 115 ASP A C 1
ATOM 917 O O . ASP A 1 115 ? -11.729 -6.596 6.370 1.00 98.00 115 ASP A O 1
ATOM 921 N N . LEU A 1 116 ? -13.227 -5.123 5.566 1.00 97.00 116 LEU A N 1
ATOM 922 C CA . LEU A 1 116 ? -13.503 -5.859 4.338 1.00 97.00 116 LEU A CA 1
ATOM 923 C C . LEU A 1 116 ? -12.447 -5.605 3.259 1.00 97.00 116 LEU A C 1
ATOM 925 O O . LEU A 1 116 ? -11.919 -6.548 2.674 1.00 97.00 116 LEU A O 1
ATOM 929 N N . TYR A 1 117 ? -12.155 -4.340 2.963 1.00 97.69 117 TYR A N 1
ATOM 930 C CA . TYR A 1 117 ? -11.394 -3.978 1.770 1.00 97.69 117 TYR A CA 1
ATOM 931 C C . TYR A 1 117 ? -9.892 -3.893 1.999 1.00 97.69 117 TYR A C 1
ATOM 933 O O . TYR A 1 117 ? -9.148 -4.199 1.072 1.00 97.69 117 TYR A O 1
ATOM 941 N N . ALA A 1 118 ? -9.411 -3.516 3.189 1.00 96.88 118 ALA A N 1
ATOM 942 C CA . ALA A 1 118 ? -7.969 -3.385 3.399 1.00 96.88 118 ALA A CA 1
ATOM 943 C C . ALA A 1 118 ? -7.221 -4.729 3.247 1.00 96.88 118 ALA A C 1
ATOM 945 O O . ALA A 1 118 ? -6.216 -4.757 2.536 1.00 96.88 118 ALA A O 1
ATOM 946 N N . PRO A 1 119 ? -7.703 -5.865 3.797 1.00 95.94 119 PRO A N 1
ATOM 947 C CA . PRO A 1 119 ? -7.057 -7.159 3.566 1.00 95.94 119 PRO A CA 1
ATOM 948 C C . PRO A 1 119 ? -7.081 -7.579 2.091 1.00 95.94 119 PRO A C 1
ATOM 950 O O . PRO A 1 119 ? -6.077 -8.063 1.571 1.00 95.94 119 PRO A O 1
ATOM 953 N N . LEU A 1 120 ? -8.207 -7.358 1.402 1.00 96.00 120 LEU A N 1
ATOM 954 C CA . LEU A 1 120 ? -8.345 -7.659 -0.027 1.00 96.00 120 LEU A CA 1
ATOM 955 C C . LEU A 1 120 ? -7.381 -6.819 -0.869 1.00 96.00 120 LEU A C 1
ATOM 957 O O . LEU A 1 120 ? -6.720 -7.347 -1.757 1.00 96.00 120 LEU A O 1
ATOM 961 N N . PHE A 1 121 ? -7.242 -5.535 -0.542 1.00 95.06 121 PHE A N 1
ATOM 962 C CA . PHE A 1 121 ? -6.293 -4.639 -1.189 1.00 95.06 121 PHE A CA 1
ATOM 963 C C . PHE A 1 121 ? -4.856 -5.165 -1.088 1.00 95.06 121 PHE A C 1
ATOM 965 O O . PHE A 1 121 ? -4.150 -5.193 -2.094 1.00 95.06 121 PHE A O 1
ATOM 972 N N . PHE A 1 122 ? -4.431 -5.644 0.086 1.00 96.00 122 PHE A N 1
ATOM 973 C CA . PHE A 1 122 ? -3.092 -6.221 0.234 1.00 96.00 122 PHE A CA 1
ATOM 974 C C . PHE A 1 122 ? -2.909 -7.512 -0.564 1.00 96.00 122 PHE A C 1
ATOM 976 O O . PHE A 1 122 ? -1.828 -7.755 -1.092 1.00 96.00 122 PHE A O 1
ATOM 983 N N . VAL A 1 123 ? -3.945 -8.341 -0.690 1.00 94.19 123 VAL A N 1
ATOM 984 C CA . VAL A 1 123 ? -3.880 -9.537 -1.539 1.00 94.19 123 VAL A CA 1
ATOM 985 C C . VAL A 1 123 ? -3.714 -9.159 -3.010 1.00 94.19 123 VAL A C 1
ATOM 987 O O . VAL A 1 123 ? -2.891 -9.768 -3.690 1.00 94.19 123 VAL A O 1
ATOM 990 N N . GLU A 1 124 ? -4.452 -8.162 -3.497 1.00 92.88 124 GLU A N 1
ATOM 991 C CA . GLU A 1 124 ? -4.383 -7.752 -4.903 1.00 92.88 124 GLU A CA 1
ATOM 992 C C . GLU A 1 124 ? -3.085 -7.013 -5.241 1.00 92.88 124 GLU A C 1
ATOM 994 O O . GLU A 1 124 ? -2.432 -7.358 -6.223 1.00 92.88 124 GLU A O 1
ATOM 999 N N . ILE A 1 125 ? -2.633 -6.071 -4.404 1.00 92.31 125 ILE A N 1
ATOM 1000 C CA . ILE A 1 125 ? -1.391 -5.328 -4.676 1.00 92.31 125 ILE A CA 1
ATOM 1001 C C . ILE A 1 125 ? -0.158 -6.244 -4.686 1.00 92.31 125 ILE A C 1
ATOM 1003 O O . ILE A 1 125 ? 0.789 -5.997 -5.421 1.00 92.31 125 ILE A O 1
ATOM 1007 N N . ASN A 1 126 ? -0.175 -7.340 -3.921 1.00 90.75 126 ASN A N 1
ATOM 1008 C CA . ASN A 1 126 ? 0.923 -8.309 -3.897 1.00 90.75 126 ASN A CA 1
ATOM 1009 C C . ASN A 1 126 ? 1.017 -9.165 -5.168 1.00 90.75 126 ASN A C 1
ATOM 1011 O O . ASN A 1 126 ? 2.035 -9.824 -5.373 1.00 90.75 126 ASN A O 1
ATOM 1015 N N . LYS A 1 127 ? -0.021 -9.172 -6.011 1.00 90.75 127 LYS A N 1
ATOM 1016 C CA . LYS A 1 127 ? -0.001 -9.830 -7.326 1.00 90.75 127 LYS A CA 1
ATOM 1017 C C . LYS A 1 127 ? 0.500 -8.903 -8.434 1.00 90.75 127 LYS A C 1
ATOM 1019 O O . LYS A 1 127 ? 0.755 -9.380 -9.533 1.00 90.75 127 LYS A O 1
ATOM 1024 N N . MET A 1 128 ? 0.617 -7.605 -8.157 1.00 89.38 128 MET A N 1
ATOM 1025 C CA . MET A 1 128 ? 0.981 -6.593 -9.141 1.00 89.38 128 MET A CA 1
ATOM 1026 C C . MET A 1 128 ? 2.442 -6.745 -9.577 1.00 89.38 128 MET A C 1
ATOM 1028 O O . MET A 1 128 ? 3.359 -6.689 -8.752 1.00 89.38 128 MET A O 1
ATOM 1032 N N . GLY A 1 129 ? 2.651 -6.919 -10.883 1.00 94.00 129 GLY A N 1
ATOM 1033 C CA . GLY A 1 129 ? 3.972 -6.920 -11.507 1.00 94.00 129 GLY A CA 1
ATOM 1034 C C . GLY A 1 129 ? 4.479 -5.491 -11.748 1.00 94.00 129 GLY A C 1
ATOM 1035 O O . GLY A 1 129 ? 3.715 -4.676 -12.260 1.00 94.00 129 GLY A O 1
ATOM 1036 N N . PRO A 1 130 ? 5.743 -5.158 -11.412 1.00 95.19 130 PRO A N 1
ATOM 1037 C CA . PRO A 1 130 ? 6.308 -3.830 -11.667 1.00 95.19 130 PRO A CA 1
ATOM 1038 C C . PRO A 1 130 ? 6.269 -3.405 -13.139 1.00 95.19 130 PRO A C 1
ATOM 1040 O O . PRO A 1 130 ? 5.909 -2.268 -13.416 1.00 95.19 130 PRO A O 1
ATOM 1043 N N . GLU A 1 131 ? 6.582 -4.322 -14.055 1.00 93.31 131 GLU A N 1
ATOM 1044 C CA . GLU A 1 131 ? 6.551 -4.098 -15.508 1.00 93.31 131 GLU A CA 1
ATOM 1045 C C . GLU A 1 131 ? 5.125 -3.778 -15.983 1.00 93.31 131 GLU A C 1
ATOM 1047 O O . GLU A 1 131 ? 4.875 -2.688 -16.485 1.00 93.31 131 GLU A O 1
ATOM 1052 N N . GLU A 1 132 ? 4.162 -4.667 -15.705 1.00 91.44 132 GLU A N 1
ATOM 1053 C CA . GLU A 1 132 ? 2.745 -4.497 -16.076 1.00 91.44 132 GLU A CA 1
ATOM 1054 C C . GLU A 1 132 ? 2.158 -3.191 -15.524 1.00 91.44 132 GLU A C 1
ATOM 1056 O O . GLU A 1 132 ? 1.501 -2.445 -16.245 1.00 91.44 132 GLU A O 1
ATOM 1061 N N . PHE A 1 133 ? 2.442 -2.866 -14.260 1.00 91.69 133 PHE A N 1
ATOM 1062 C CA . PHE A 1 133 ? 2.025 -1.595 -13.676 1.00 91.69 133 PHE A CA 1
ATOM 1063 C C . PHE A 1 133 ? 2.620 -0.409 -14.444 1.00 91.69 133 PHE A C 1
ATOM 1065 O O . PHE A 1 133 ? 1.910 0.518 -14.824 1.00 91.69 133 PHE A O 1
ATOM 1072 N N . CYS A 1 134 ? 3.925 -0.413 -14.694 1.00 92.31 134 CYS A N 1
ATOM 1073 C CA . CYS A 1 134 ? 4.581 0.712 -15.346 1.00 92.31 134 CYS A CA 1
ATOM 1074 C C . CYS A 1 134 ? 4.199 0.859 -16.827 1.00 92.31 134 CYS A C 1
ATOM 1076 O O . CYS A 1 134 ? 4.166 1.987 -17.325 1.00 92.31 134 CYS A O 1
ATOM 1078 N N . GLU A 1 135 ? 3.847 -0.229 -17.512 1.00 90.25 135 GLU A N 1
ATOM 1079 C CA . GLU A 1 135 ? 3.237 -0.201 -18.845 1.00 90.25 135 GLU A CA 1
ATOM 1080 C C . GLU A 1 135 ? 1.820 0.387 -18.815 1.00 90.25 135 GLU A C 1
ATOM 1082 O O . GLU A 1 135 ? 1.537 1.328 -19.559 1.00 90.25 135 GLU A O 1
ATOM 1087 N N . GLU A 1 136 ? 0.952 -0.095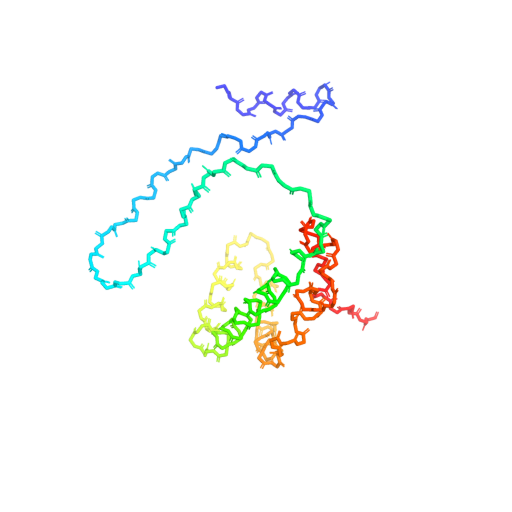 -17.916 1.00 87.31 136 GLU A N 1
ATOM 1088 C CA . GLU A 1 136 ? -0.432 0.383 -17.744 1.00 87.31 136 GLU A CA 1
ATOM 1089 C C . GLU A 1 136 ? -0.466 1.898 -17.475 1.00 87.31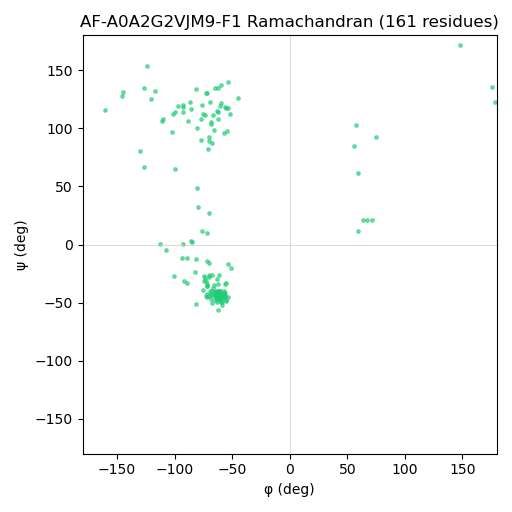 136 GLU A C 1
ATOM 1091 O O . GLU A 1 136 ? -1.268 2.640 -18.047 1.00 87.31 136 GLU A O 1
ATOM 1096 N N . PHE A 1 137 ? 0.459 2.384 -16.642 1.00 83.81 137 PHE A N 1
ATOM 1097 C CA . PHE A 1 137 ? 0.583 3.804 -16.310 1.00 83.81 137 PHE A CA 1
ATOM 1098 C C . PHE A 1 137 ? 1.407 4.615 -17.321 1.00 83.81 137 PHE A C 1
ATOM 1100 O O . PHE A 1 137 ? 1.577 5.822 -17.136 1.00 83.81 137 PHE A O 1
ATOM 1107 N N . GLY A 1 138 ? 1.882 3.997 -18.406 1.00 84.44 138 GLY A N 1
ATOM 1108 C CA . GLY A 1 138 ? 2.560 4.670 -19.515 1.00 84.44 138 GLY A CA 1
ATOM 1109 C C . GLY A 1 138 ? 3.966 5.187 -19.196 1.00 84.44 138 GLY A C 1
ATOM 1110 O O . GLY A 1 138 ? 4.445 6.094 -19.880 1.00 84.44 138 GLY A O 1
ATOM 1111 N N . PHE A 1 139 ? 4.610 4.642 -18.161 1.00 85.94 139 PHE A N 1
ATOM 1112 C CA . PHE A 1 139 ? 6.016 4.896 -17.831 1.00 85.94 139 PHE A CA 1
ATOM 1113 C C . PHE A 1 139 ? 6.975 4.028 -18.651 1.00 85.94 139 PHE A C 1
ATOM 1115 O O . PHE A 1 139 ? 8.124 4.420 -18.837 1.00 85.94 139 PHE A O 1
ATOM 1122 N N . CYS A 1 140 ? 6.503 2.882 -19.148 1.00 89.19 140 CYS A N 1
ATOM 1123 C CA . CYS A 1 140 ? 7.237 1.977 -20.028 1.00 89.19 140 CYS A CA 1
ATOM 1124 C C . CYS A 1 140 ? 6.529 1.885 -21.394 1.00 89.19 140 CYS A C 1
ATOM 1126 O O . CYS A 1 140 ? 5.310 1.743 -21.459 1.00 89.19 140 CYS A O 1
ATOM 1128 N N . GLY A 1 141 ? 7.276 2.012 -22.500 1.00 79.06 141 GLY A N 1
ATOM 1129 C CA . GLY A 1 141 ? 6.744 1.954 -23.873 1.00 79.06 141 GLY A CA 1
ATOM 1130 C C . GLY A 1 141 ? 7.507 2.839 -24.865 1.00 79.06 141 GLY A C 1
ATOM 1131 O O . GLY A 1 141 ? 8.345 3.633 -24.468 1.00 79.06 141 GLY A O 1
ATOM 1132 N N . LEU A 1 142 ? 7.235 2.743 -26.173 1.00 67.94 142 LEU A N 1
ATOM 1133 C CA . LEU A 1 142 ? 7.977 3.473 -27.230 1.00 67.94 142 LEU A CA 1
ATOM 1134 C C . LEU A 1 142 ? 7.709 4.997 -27.289 1.00 67.94 142 LEU A C 1
ATOM 1136 O O . LEU A 1 142 ? 8.138 5.672 -28.222 1.00 67.94 142 LEU A O 1
ATOM 1140 N N . GLY A 1 143 ? 7.016 5.544 -26.294 1.00 63.06 143 GLY A N 1
ATOM 1141 C CA . GLY A 1 143 ? 6.786 6.969 -26.114 1.00 63.06 143 GLY A CA 1
ATOM 1142 C C . GLY A 1 143 ? 5.913 7.191 -24.889 1.00 63.06 143 GLY A C 1
ATOM 1143 O O . GLY A 1 143 ? 4.805 6.660 -24.822 1.00 63.06 143 GLY A O 1
ATOM 1144 N N . ILE A 1 144 ? 6.404 7.973 -23.926 1.00 58.28 144 ILE A N 1
ATOM 1145 C CA . ILE A 1 144 ? 5.610 8.398 -22.772 1.00 58.28 144 ILE A CA 1
ATOM 1146 C C . ILE A 1 144 ? 4.356 9.070 -23.321 1.00 58.28 144 ILE A C 1
ATOM 1148 O O . ILE A 1 144 ? 4.441 10.074 -24.037 1.00 58.28 144 ILE A O 1
ATOM 1152 N N . THR A 1 145 ? 3.181 8.513 -23.030 1.00 57.53 145 THR A N 1
ATOM 1153 C CA . THR A 1 145 ? 1.942 9.141 -23.487 1.00 57.53 145 THR A CA 1
ATOM 1154 C C . THR A 1 145 ? 1.884 10.551 -22.892 1.00 57.53 145 THR A C 1
ATOM 1156 O O . THR A 1 145 ? 2.211 10.766 -21.724 1.00 57.53 145 THR A O 1
ATOM 1159 N N . SER A 1 146 ? 1.486 11.550 -23.687 1.00 54.38 146 SER A N 1
ATOM 1160 C CA . SER A 1 146 ? 1.434 12.966 -23.263 1.00 54.38 146 SER A CA 1
ATOM 1161 C C . SER A 1 146 ? 0.667 13.183 -21.939 1.00 54.38 146 SER A C 1
ATOM 1163 O O . SER A 1 146 ? 0.889 14.170 -21.233 1.00 54.38 146 SER A O 1
ATOM 1165 N N . HIS A 1 147 ? -0.185 12.224 -21.568 1.00 55.59 147 HIS A N 1
ATOM 1166 C CA . HIS A 1 147 ? -0.925 12.150 -20.315 1.00 55.59 147 HIS A CA 1
ATOM 1167 C C . HIS A 1 147 ? -0.033 12.055 -19.067 1.00 55.59 147 HIS A C 1
ATOM 1169 O O . HIS A 1 147 ? -0.317 12.744 -18.087 1.00 55.59 147 HIS A O 1
ATOM 1175 N N . VAL A 1 148 ? 1.066 11.294 -19.106 1.00 55.84 148 VAL A N 1
ATOM 1176 C CA . VAL A 1 148 ? 1.991 11.138 -17.966 1.00 55.84 148 VAL A CA 1
ATOM 1177 C C . VAL A 1 148 ? 2.761 12.436 -17.713 1.00 55.84 148 VAL A C 1
ATOM 1179 O O . VAL A 1 148 ? 2.813 12.919 -16.584 1.00 55.84 148 VAL A O 1
ATOM 1182 N N . LEU A 1 149 ? 3.265 13.076 -18.775 1.00 56.12 149 LEU A N 1
ATOM 1183 C CA . LEU A 1 149 ? 3.970 14.367 -18.689 1.00 56.12 149 LEU A CA 1
ATOM 1184 C C . LEU A 1 149 ? 3.047 15.521 -18.275 1.00 56.12 149 LEU A C 1
ATOM 1186 O O . LEU A 1 149 ? 3.492 16.494 -17.672 1.00 56.12 149 LEU A O 1
ATOM 1190 N N . SER A 1 150 ? 1.752 15.398 -18.565 1.00 59.06 150 SER A N 1
ATOM 1191 C CA . SER A 1 150 ? 0.731 16.367 -18.156 1.00 59.06 150 SER A CA 1
ATOM 1192 C C . SER A 1 150 ? 0.189 16.109 -16.743 1.00 59.06 150 SER A C 1
ATOM 1194 O O . SER A 1 150 ? -0.736 16.802 -16.318 1.00 59.06 150 SER A O 1
ATOM 1196 N N . GLY A 1 151 ? 0.713 15.107 -16.019 1.00 53.94 151 GLY A N 1
ATOM 1197 C CA . GLY A 1 151 ? 0.241 14.730 -14.683 1.00 53.94 151 GLY A CA 1
ATOM 1198 C C . GLY A 1 151 ? -1.203 14.220 -14.663 1.00 53.94 151 GLY A C 1
ATOM 1199 O O . GLY A 1 151 ? -1.867 14.268 -13.629 1.00 53.94 151 GLY A O 1
ATOM 1200 N N . LYS A 1 152 ? -1.717 13.761 -15.806 1.00 50.81 152 LYS A N 1
ATOM 1201 C CA . LYS A 1 152 ? -3.097 13.312 -15.974 1.00 50.81 152 LYS A CA 1
ATOM 1202 C C . LYS A 1 152 ? -3.144 11.787 -15.918 1.00 50.81 152 LYS A C 1
ATOM 1204 O O . LYS A 1 152 ? -3.451 11.133 -16.908 1.00 50.81 152 LYS A O 1
ATOM 1209 N N . ILE A 1 153 ? -2.814 11.237 -14.751 1.00 54.59 153 ILE A N 1
ATOM 1210 C CA . ILE A 1 153 ? -3.108 9.840 -14.420 1.00 54.59 153 ILE A CA 1
ATOM 1211 C C . ILE A 1 153 ? -4.598 9.787 -14.067 1.00 54.59 153 ILE A C 1
ATOM 1213 O O . ILE A 1 153 ? -5.013 10.312 -13.032 1.00 54.59 153 ILE A O 1
ATOM 1217 N N . GLU A 1 154 ? -5.425 9.208 -14.938 1.00 46.19 154 GLU A N 1
ATOM 1218 C CA . GLU A 1 154 ? -6.792 8.855 -14.555 1.00 46.19 154 GLU A CA 1
ATOM 1219 C C . GLU A 1 154 ? -6.728 7.633 -13.639 1.00 46.19 154 GLU A C 1
ATOM 1221 O O . GLU A 1 154 ? -6.368 6.537 -14.057 1.00 46.19 154 GLU A O 1
ATOM 1226 N N . LEU A 1 155 ? -7.067 7.823 -12.363 1.00 43.72 155 LEU A N 1
ATOM 1227 C CA . LEU A 1 155 ? -7.229 6.723 -11.418 1.00 43.72 155 LEU A CA 1
ATOM 1228 C C . LEU A 1 155 ? -8.505 5.946 -11.777 1.00 43.72 155 LEU A C 1
ATOM 1230 O O . LEU A 1 155 ? -9.546 6.136 -11.153 1.00 43.72 155 LEU A O 1
ATOM 1234 N N . GLN A 1 156 ? -8.433 5.036 -12.748 1.00 42.66 156 GLN A N 1
ATOM 1235 C CA . GLN A 1 156 ? -9.466 4.015 -12.973 1.00 42.66 156 GLN A CA 1
ATOM 1236 C C . GLN A 1 156 ? -9.324 2.837 -11.988 1.00 42.66 156 GLN A C 1
ATOM 1238 O O . GLN A 1 156 ? -9.667 1.702 -12.290 1.00 42.66 156 GLN A O 1
ATOM 1243 N N . PHE A 1 157 ? -8.848 3.097 -10.766 1.00 44.25 157 PHE A N 1
ATOM 1244 C CA . PHE A 1 157 ? -8.618 2.081 -9.729 1.00 44.25 157 PHE A CA 1
ATOM 1245 C C . PHE A 1 157 ? -9.883 1.582 -9.027 1.00 44.25 157 PHE A C 1
ATOM 1247 O O . PHE A 1 157 ? -9.804 0.884 -8.017 1.00 44.25 157 PHE A O 1
ATOM 1254 N N . MET A 1 158 ? -11.059 1.910 -9.547 1.00 27.84 158 MET A N 1
ATOM 1255 C CA . MET A 1 158 ? -12.280 1.257 -9.113 1.00 27.84 158 MET A CA 1
ATOM 1256 C C . MET A 1 158 ? -12.766 0.391 -10.272 1.00 27.84 158 MET A C 1
ATOM 1258 O O . MET A 1 158 ? -13.233 0.954 -11.266 1.00 27.84 158 MET A O 1
ATOM 1262 N N . PRO A 1 159 ? -12.673 -0.954 -10.187 1.00 39.41 159 PRO A N 1
ATOM 1263 C CA . PRO A 1 159 ? -13.414 -1.781 -11.123 1.00 39.41 159 PRO A CA 1
ATOM 1264 C C . PRO A 1 159 ? -14.887 -1.350 -11.055 1.00 39.41 159 PRO A C 1
ATOM 1266 O O . PRO A 1 159 ? -15.385 -1.064 -9.956 1.00 39.41 159 PRO A O 1
ATOM 1269 N N . PRO A 1 160 ? -15.599 -1.266 -12.192 1.00 38.34 160 PRO A N 1
ATOM 1270 C CA . PRO A 1 160 ? -17.031 -1.046 -12.156 1.00 38.34 160 PRO A CA 1
ATOM 1271 C C . PRO A 1 160 ? -17.634 -2.164 -11.308 1.00 38.34 160 PRO A C 1
ATOM 1273 O O . PRO A 1 160 ? -17.496 -3.348 -11.615 1.00 38.34 160 PRO A O 1
ATOM 1276 N N . THR A 1 161 ? -18.272 -1.791 -10.203 1.00 40.34 161 THR A N 1
ATOM 1277 C CA . THR A 1 161 ? -19.136 -2.710 -9.475 1.00 40.34 161 THR A CA 1
ATOM 1278 C C . THR A 1 161 ? -20.303 -3.012 -10.404 1.00 40.34 161 THR A C 1
ATOM 1280 O O . THR A 1 161 ? -21.217 -2.208 -10.559 1.00 40.34 161 THR A O 1
ATOM 1283 N N . SER A 1 162 ? -20.237 -4.148 -11.098 1.00 38.97 162 SER A N 1
ATOM 1284 C CA . SER A 1 162 ? -21.401 -4.717 -11.762 1.00 38.97 162 SER A CA 1
ATOM 1285 C C . SER A 1 162 ? -22.339 -5.235 -10.671 1.00 38.97 162 SER A C 1
ATOM 1287 O O . SER A 1 162 ? -22.170 -6.354 -10.180 1.00 38.97 162 SER A O 1
ATOM 1289 N N . TYR A 1 163 ? -23.278 -4.391 -10.258 1.00 40.19 163 TYR A N 1
ATOM 1290 C CA . TYR A 1 163 ? -24.543 -4.813 -9.668 1.00 40.19 163 TYR A CA 1
ATOM 1291 C C . TYR A 1 163 ? -25.658 -4.518 -10.664 1.00 40.19 163 TYR A C 1
ATOM 1293 O O . TYR A 1 163 ? -25.616 -3.426 -11.276 1.00 40.19 163 TYR A O 1
#

pLDDT: mean 70.41, std 24.03, range [27.84, 98.5]